Protein AF-A0A536EJW0-F1 (afdb_monomer_lite)

Secondary structure (DSSP, 8-state):
-PPEEEEEEEEEEEEEEEE-TTT--EEEEEEEEEEEEEE-SSSSPEEEEEEEEEEEETTEEEEEPPP-

Sequence (68 aa):
MSRLRGVQVRGVRYLPEWTDPDRGATYNEVAELQVEYTIGDRDPVRVLERVVHLVADAGRWRSLCYPA

Radius of gyration: 14.09 Å; chains: 1; bounding box: 32×22×39 Å

Structure (mmCIF, N/CA/C/O backbone):
data_AF-A0A536EJW0-F1
#
_entry.id   AF-A0A536EJW0-F1
#
loop_
_atom_site.group_PDB
_atom_site.id
_atom_site.type_symbol
_atom_site.label_atom_id
_atom_site.label_alt_id
_atom_site.label_comp_id
_atom_site.label_asym_id
_atom_site.label_entity_id
_atom_site.label_seq_id
_atom_site.pdbx_PDB_ins_code
_atom_site.Cartn_x
_atom_site.Cartn_y
_atom_site.Cartn_z
_atom_site.occupancy
_atom_site.B_iso_or_equiv
_atom_site.auth_seq_id
_atom_site.auth_comp_id
_atom_site.auth_asym_id
_atom_site.auth_atom_id
_atom_site.pdbx_PDB_model_num
ATOM 1 N N . MET A 1 1 ? 4.801 9.564 -20.637 1.00 65.62 1 MET A N 1
ATOM 2 C CA . MET A 1 1 ? 4.296 8.923 -19.400 1.00 65.62 1 MET A CA 1
ATOM 3 C C . MET A 1 1 ? 4.609 7.445 -19.513 1.00 65.62 1 MET A C 1
ATOM 5 O O . MET A 1 1 ? 4.295 6.903 -20.554 1.00 65.62 1 MET A O 1
ATOM 9 N N . SER A 1 2 ? 5.241 6.818 -18.514 1.00 77.69 2 SER A N 1
ATOM 10 C CA . SER A 1 2 ? 5.538 5.374 -18.593 1.00 77.69 2 SER A CA 1
ATOM 11 C C . SER A 1 2 ? 4.248 4.567 -18.400 1.00 77.69 2 SER A C 1
ATOM 13 O O . SER A 1 2 ? 3.526 4.826 -17.437 1.00 77.69 2 SER A O 1
ATOM 15 N N . ARG A 1 3 ? 3.950 3.601 -19.274 1.00 89.06 3 ARG A N 1
ATOM 16 C CA . ARG A 1 3 ? 2.757 2.744 -19.169 1.00 89.06 3 ARG A CA 1
ATOM 17 C C . ARG A 1 3 ? 2.894 1.654 -18.101 1.00 89.06 3 ARG A C 1
ATOM 19 O O . ARG A 1 3 ? 3.942 1.029 -17.981 1.00 89.06 3 ARG A O 1
ATOM 26 N N . LEU A 1 4 ? 1.819 1.378 -17.360 1.00 92.50 4 LEU A N 1
ATOM 27 C CA . LEU A 1 4 ? 1.742 0.215 -16.469 1.00 92.50 4 LEU A CA 1
ATOM 28 C C . LEU A 1 4 ? 1.628 -1.078 -17.287 1.00 92.50 4 LEU A C 1
ATOM 30 O O . LEU A 1 4 ? 0.762 -1.189 -18.157 1.00 92.50 4 LEU A O 1
ATOM 34 N N . ARG A 1 5 ? 2.485 -2.058 -16.996 1.00 92.94 5 ARG A N 1
ATOM 35 C CA . ARG A 1 5 ? 2.513 -3.366 -17.668 1.00 92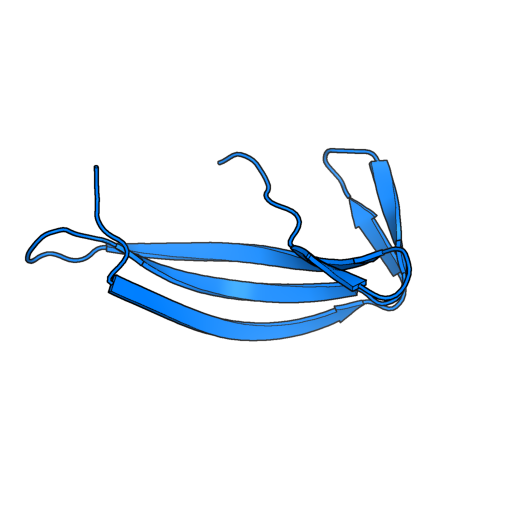.94 5 ARG A CA 1
ATOM 36 C C . ARG A 1 5 ? 2.144 -4.533 -16.765 1.00 92.94 5 ARG A C 1
ATOM 38 O O . ARG A 1 5 ? 1.649 -5.535 -17.269 1.00 92.94 5 ARG A O 1
ATOM 45 N N . GLY A 1 6 ? 2.385 -4.416 -15.466 1.00 93.94 6 GLY A N 1
ATOM 46 C CA . GLY A 1 6 ? 2.118 -5.491 -14.522 1.00 93.94 6 GLY A CA 1
ATOM 47 C C . GLY A 1 6 ? 2.079 -4.991 -13.090 1.00 93.94 6 GLY A C 1
ATOM 48 O O . GLY A 1 6 ? 2.684 -3.967 -12.770 1.00 93.94 6 GLY A O 1
ATOM 49 N N . VAL A 1 7 ? 1.351 -5.729 -12.257 1.00 94.88 7 VAL A N 1
ATOM 50 C CA . VAL A 1 7 ? 1.270 -5.528 -10.811 1.00 94.88 7 VAL A CA 1
ATOM 51 C C . VAL A 1 7 ? 1.346 -6.896 -10.150 1.00 94.88 7 VAL A C 1
ATOM 53 O O . VAL A 1 7 ? 0.637 -7.814 -10.565 1.00 94.88 7 VAL A O 1
ATOM 56 N N . GLN A 1 8 ? 2.189 -7.037 -9.132 1.00 96.75 8 GLN A N 1
ATOM 57 C CA . GLN A 1 8 ? 2.271 -8.242 -8.312 1.00 96.75 8 GLN A CA 1
ATOM 58 C C . GLN A 1 8 ? 2.300 -7.867 -6.831 1.00 96.75 8 GLN A C 1
ATOM 60 O O . GLN A 1 8 ? 3.040 -6.977 -6.423 1.00 96.75 8 GLN A O 1
ATOM 65 N N . VAL A 1 9 ? 1.501 -8.558 -6.017 1.00 95.81 9 VAL A N 1
ATOM 66 C CA . VAL A 1 9 ? 1.600 -8.474 -4.556 1.00 95.81 9 VAL A CA 1
ATOM 67 C C . VAL A 1 9 ? 2.620 -9.514 -4.112 1.00 95.81 9 VAL A C 1
ATOM 69 O O . VAL A 1 9 ? 2.408 -10.712 -4.290 1.00 95.81 9 VAL A O 1
ATOM 72 N N . ARG A 1 10 ? 3.752 -9.049 -3.588 1.00 97.38 10 ARG A N 1
ATOM 73 C CA . ARG A 1 10 ? 4.873 -9.882 -3.134 1.00 97.38 10 ARG A CA 1
ATOM 74 C C . ARG A 1 10 ? 4.702 -10.363 -1.701 1.00 97.38 10 ARG A C 1
ATOM 76 O O . ARG A 1 10 ? 5.191 -11.433 -1.355 1.00 97.38 10 ARG A O 1
ATOM 83 N N . GLY A 1 11 ? 3.987 -9.592 -0.891 1.00 96.75 11 GLY A N 1
ATOM 84 C CA . GLY A 1 11 ? 3.767 -9.884 0.515 1.00 96.75 11 GLY A CA 1
ATOM 85 C C . GLY A 1 11 ? 2.506 -9.215 1.033 1.00 96.75 11 GLY A C 1
ATOM 86 O O . GLY A 1 11 ? 2.110 -8.151 0.551 1.00 96.75 11 GLY A O 1
ATOM 87 N N . VAL A 1 12 ? 1.890 -9.861 2.020 1.00 96.75 12 VAL A N 1
ATOM 88 C CA . VAL A 1 12 ? 0.710 -9.368 2.730 1.00 96.75 12 VAL A CA 1
ATOM 89 C C . VAL A 1 12 ? 0.959 -9.520 4.220 1.00 96.75 12 VAL A C 1
ATOM 91 O O . VAL A 1 12 ? 1.348 -10.595 4.678 1.00 96.75 12 VAL A O 1
ATOM 94 N N . ARG A 1 13 ? 0.708 -8.457 4.980 1.00 97.62 13 ARG A N 1
ATOM 95 C CA . ARG A 1 13 ? 0.761 -8.466 6.440 1.00 97.62 13 ARG A CA 1
ATOM 96 C C . ARG A 1 13 ? -0.529 -7.883 6.996 1.00 97.62 13 ARG A C 1
ATOM 98 O O . ARG A 1 13 ? -0.909 -6.771 6.646 1.00 97.62 13 ARG A O 1
ATOM 105 N N . TYR A 1 14 ? -1.197 -8.640 7.859 1.00 96.44 14 TYR A N 1
ATOM 106 C CA . TYR A 1 14 ? -2.371 -8.159 8.578 1.00 96.44 14 TYR A CA 1
ATOM 107 C C . TYR A 1 14 ? -1.946 -7.353 9.806 1.00 96.44 14 TYR A C 1
ATOM 109 O O . TYR A 1 14 ? -1.117 -7.813 10.594 1.00 96.44 14 TYR A O 1
ATOM 117 N N . LEU A 1 15 ? -2.522 -6.165 9.958 1.00 95.94 15 LEU A N 1
ATOM 118 C CA . LEU A 1 15 ? -2.322 -5.256 11.076 1.00 95.94 15 LEU A CA 1
ATOM 119 C C . LEU A 1 15 ? -3.685 -5.031 11.739 1.00 95.94 15 LEU A C 1
ATOM 121 O O . LEU A 1 15 ? -4.551 -4.399 11.134 1.00 95.94 15 LEU A O 1
ATOM 125 N N . PRO A 1 16 ? -3.900 -5.536 12.967 1.00 94.62 16 PRO A N 1
ATOM 126 C CA . PRO A 1 16 ? -5.157 -5.321 13.681 1.00 94.62 16 PRO A CA 1
ATOM 127 C C . PRO A 1 16 ? -5.482 -3.834 13.856 1.00 94.62 16 PRO A C 1
ATOM 129 O O . PRO A 1 16 ? -6.636 -3.439 13.730 1.00 94.62 16 PRO A O 1
ATOM 132 N N . GLU A 1 17 ? -4.447 -3.028 14.083 1.00 95.56 17 GLU A N 1
ATOM 133 C CA . GLU A 1 17 ? -4.497 -1.576 14.186 1.00 95.56 17 GLU A CA 1
ATOM 134 C C . GLU A 1 17 ? -3.222 -0.998 13.559 1.00 95.56 17 GLU A C 1
ATOM 136 O O . GLU A 1 17 ? -2.129 -1.558 13.709 1.00 95.56 17 GLU A O 1
ATOM 141 N N . TRP A 1 18 ? -3.354 0.107 12.830 1.00 95.12 18 TRP A N 1
ATOM 142 C CA . TRP A 1 18 ? -2.232 0.825 12.239 1.00 95.12 18 TRP A CA 1
ATOM 143 C C . TRP A 1 18 ? -2.543 2.319 12.119 1.00 95.12 18 TRP A C 1
ATOM 145 O O . TRP A 1 18 ? -3.621 2.708 11.671 1.00 95.12 18 TRP A O 1
ATOM 155 N N . THR A 1 19 ? -1.577 3.156 12.493 1.00 94.44 19 THR A N 1
ATOM 156 C CA . THR A 1 19 ? -1.680 4.616 12.389 1.00 94.44 19 THR A CA 1
ATOM 157 C C . THR A 1 19 ? -0.862 5.110 11.207 1.00 94.44 19 THR A C 1
ATOM 159 O O . THR A 1 19 ? 0.338 4.846 11.129 1.00 94.44 19 THR A O 1
ATOM 162 N N . ASP A 1 20 ? -1.518 5.848 10.315 1.00 91.62 20 ASP A N 1
ATOM 163 C CA . ASP A 1 20 ? -0.896 6.510 9.175 1.00 91.62 20 ASP A CA 1
ATOM 164 C C . ASP A 1 20 ? 0.131 7.539 9.660 1.00 91.62 20 ASP A C 1
ATOM 166 O O . ASP A 1 20 ? -0.261 8.515 10.306 1.00 91.62 20 ASP A O 1
ATOM 170 N N . PRO A 1 21 ? 1.433 7.344 9.380 1.00 88.75 21 PRO A N 1
ATOM 171 C CA . PRO A 1 21 ? 2.471 8.243 9.865 1.00 88.75 21 PRO A CA 1
ATOM 172 C C . PRO A 1 21 ? 2.396 9.630 9.216 1.00 88.75 21 PRO A C 1
ATOM 174 O O . PRO A 1 21 ? 2.829 10.600 9.832 1.00 88.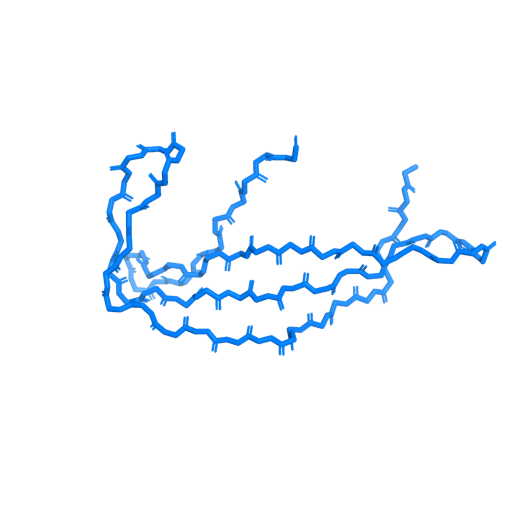75 21 PRO A O 1
ATOM 177 N N . ASP A 1 22 ? 1.822 9.743 8.015 1.00 87.38 22 ASP A N 1
ATOM 178 C CA . ASP A 1 22 ? 1.749 11.003 7.275 1.00 87.38 22 ASP A CA 1
ATOM 179 C C . ASP A 1 22 ? 0.515 11.821 7.669 1.00 87.38 22 ASP A C 1
ATOM 181 O O . ASP A 1 22 ? 0.543 13.053 7.674 1.00 87.38 22 ASP A O 1
ATOM 185 N N . ARG A 1 23 ? -0.596 11.143 7.983 1.00 87.19 23 ARG A N 1
ATOM 186 C CA . ARG A 1 23 ? -1.893 11.790 8.262 1.00 87.19 23 ARG A CA 1
ATOM 187 C C . ARG A 1 23 ? -2.325 11.725 9.724 1.00 87.19 23 ARG A C 1
ATOM 189 O O . ARG A 1 23 ? -3.295 12.386 10.087 1.00 87.19 23 ARG A O 1
ATOM 196 N N . GLY A 1 24 ? -1.664 10.910 10.543 1.00 90.06 24 GLY A N 1
ATOM 197 C CA . GLY A 1 24 ? -2.011 10.666 11.946 1.00 90.06 24 GLY A CA 1
ATOM 198 C C . GLY A 1 24 ? -3.328 9.911 12.158 1.00 90.06 24 GLY A C 1
ATOM 199 O O . GLY A 1 24 ? -3.796 9.810 13.288 1.00 90.06 24 GLY A O 1
ATOM 200 N N . ALA A 1 25 ? -3.954 9.404 11.093 1.00 91.31 25 ALA A N 1
ATOM 201 C CA . ALA A 1 25 ? -5.222 8.689 11.174 1.00 91.31 25 ALA A CA 1
ATOM 202 C C . ALA A 1 25 ? -4.995 7.217 11.542 1.00 91.31 25 ALA A C 1
ATOM 204 O O . ALA A 1 25 ? -4.191 6.538 10.904 1.00 91.31 25 ALA A O 1
ATOM 205 N N . THR A 1 26 ? -5.729 6.715 12.534 1.00 93.88 26 THR A N 1
ATOM 206 C CA . THR A 1 26 ? -5.682 5.305 12.943 1.00 93.88 26 THR A CA 1
ATOM 207 C C . THR A 1 26 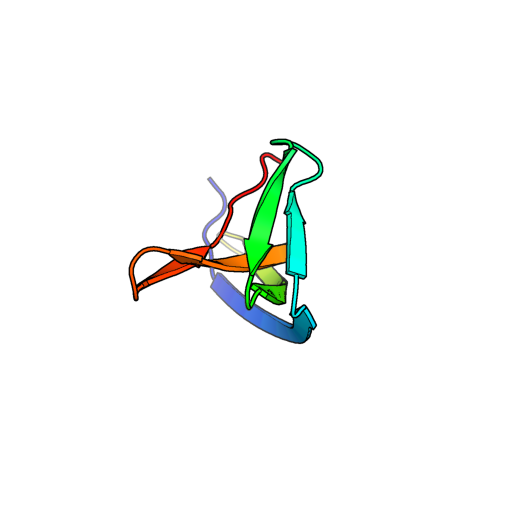? -6.766 4.501 12.239 1.00 93.88 26 THR A C 1
ATOM 209 O O . THR A 1 26 ? -7.929 4.907 12.192 1.00 93.88 26 THR A O 1
ATOM 212 N N . TYR A 1 27 ? -6.374 3.350 11.707 1.00 93.06 27 TYR A N 1
ATOM 213 C CA . TYR A 1 27 ? -7.234 2.405 11.014 1.00 93.06 27 TYR A CA 1
ATOM 214 C C . TYR A 1 27 ? -7.162 1.042 11.696 1.00 93.06 27 TYR A C 1
ATOM 216 O O . TYR A 1 27 ? -6.099 0.616 12.146 1.00 93.06 27 TYR A O 1
ATOM 224 N N . ASN A 1 28 ? -8.295 0.348 11.716 1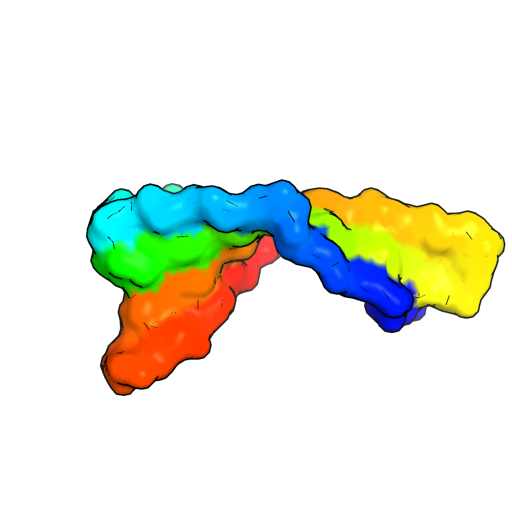.00 93.56 28 ASN A N 1
ATOM 225 C CA . ASN A 1 28 ? -8.393 -1.028 12.187 1.00 93.56 28 ASN A CA 1
ATOM 226 C C . ASN A 1 28 ? -8.483 -1.988 11.000 1.00 93.56 28 ASN A C 1
ATOM 228 O O . ASN A 1 28 ? -8.902 -1.594 9.909 1.00 93.56 28 ASN A O 1
ATOM 232 N N . GLU A 1 29 ? -8.103 -3.242 11.237 1.00 93.62 29 GLU A N 1
ATOM 233 C CA . GLU A 1 29 ? -8.181 -4.335 10.263 1.00 93.62 29 GLU A CA 1
ATOM 234 C C . GLU A 1 29 ? -7.466 -4.013 8.936 1.00 93.62 29 GLU A C 1
ATOM 236 O O . GLU A 1 29 ? -8.020 -4.154 7.847 1.00 93.62 29 GLU A O 1
ATOM 241 N N . VAL A 1 30 ? -6.219 -3.550 9.012 1.00 95.19 30 VAL A N 1
ATOM 242 C CA . VAL A 1 30 ? -5.452 -3.091 7.849 1.00 95.19 30 VAL A CA 1
ATOM 243 C C . VAL A 1 30 ? -4.673 -4.241 7.218 1.00 95.19 30 VAL A C 1
ATOM 245 O O . VAL A 1 30 ? -4.004 -5.011 7.905 1.00 95.19 30 VAL A O 1
ATOM 248 N N . ALA A 1 31 ? -4.687 -4.325 5.888 1.00 95.81 31 ALA A N 1
ATOM 249 C CA . ALA A 1 31 ? -3.750 -5.163 5.147 1.00 95.81 31 ALA A CA 1
ATOM 250 C C . ALA A 1 31 ? -2.634 -4.298 4.552 1.00 95.81 31 ALA A C 1
ATOM 252 O O . ALA A 1 31 ? -2.869 -3.467 3.676 1.00 95.81 31 ALA A O 1
ATOM 253 N N . GLU A 1 32 ? -1.406 -4.505 5.013 1.00 95.88 32 GLU A N 1
ATOM 254 C CA . GLU A 1 32 ? -0.213 -3.937 4.397 1.00 95.88 32 GLU A CA 1
ATOM 255 C C . GLU A 1 32 ? 0.258 -4.840 3.255 1.00 95.88 32 GLU A C 1
ATOM 257 O O . GLU A 1 32 ? 0.477 -6.041 3.435 1.00 95.88 32 GLU A O 1
ATOM 262 N N . LEU A 1 33 ? 0.410 -4.252 2.074 1.00 95.94 33 LEU A N 1
ATOM 263 C CA . LEU A 1 33 ? 0.746 -4.929 0.832 1.00 95.94 33 LEU A CA 1
ATOM 264 C C . LEU A 1 33 ? 2.104 -4.443 0.336 1.00 95.94 33 LEU A C 1
ATOM 266 O O . LEU A 1 33 ? 2.296 -3.249 0.111 1.00 95.94 33 LEU A O 1
ATOM 270 N N . GLN A 1 34 ? 3.020 -5.373 0.089 1.00 95.75 34 GLN A N 1
ATOM 271 C CA . GLN A 1 34 ? 4.226 -5.106 -0.691 1.00 95.75 34 GLN A CA 1
ATOM 272 C C . GLN A 1 34 ? 3.886 -5.310 -2.166 1.00 95.75 34 GLN A C 1
ATOM 274 O O . GLN A 1 34 ? 3.685 -6.441 -2.611 1.00 95.75 34 GLN A O 1
ATOM 279 N N . VAL A 1 35 ? 3.761 -4.216 -2.911 1.00 95.38 35 VAL A N 1
ATOM 280 C CA . VAL A 1 35 ? 3.305 -4.209 -4.301 1.00 95.38 35 VAL A CA 1
ATOM 281 C C . VAL A 1 35 ? 4.455 -3.848 -5.227 1.00 95.38 35 VAL A C 1
ATOM 283 O O . VAL A 1 35 ? 5.096 -2.810 -5.082 1.00 95.38 35 VAL A O 1
ATOM 286 N N . GLU A 1 36 ? 4.673 -4.693 -6.221 1.00 96.00 36 GLU A N 1
ATOM 287 C CA . GLU A 1 36 ? 5.626 -4.489 -7.297 1.00 96.00 36 GLU A CA 1
ATOM 288 C C . GLU A 1 36 ? 4.883 -4.087 -8.575 1.00 96.00 36 GLU A C 1
ATOM 290 O O . GLU A 1 36 ? 3.963 -4.777 -9.020 1.00 96.00 36 GLU A O 1
ATOM 295 N N . TYR A 1 37 ? 5.296 -2.978 -9.183 1.00 94.00 37 TYR A N 1
ATOM 296 C CA . TYR A 1 37 ? 4.786 -2.482 -10.455 1.00 94.00 37 TYR A CA 1
ATOM 297 C C . TYR A 1 37 ? 5.849 -2.630 -11.536 1.00 94.00 37 TYR A C 1
ATOM 299 O O .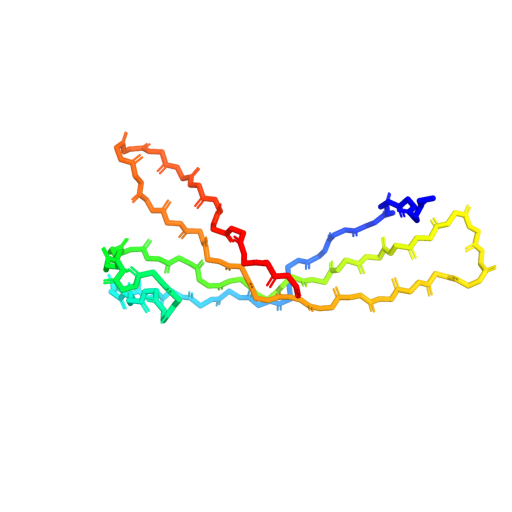 TYR A 1 37 ? 6.982 -2.179 -11.377 1.00 94.00 37 TYR A O 1
ATOM 307 N N . THR A 1 38 ? 5.465 -3.171 -12.686 1.00 94.88 38 THR A N 1
ATOM 308 C CA . THR A 1 38 ? 6.286 -3.134 -13.899 1.00 94.88 38 THR A CA 1
ATOM 309 C C . THR A 1 38 ? 5.795 -1.996 -14.789 1.00 94.88 38 THR A C 1
ATOM 311 O O . THR A 1 38 ? 4.644 -2.014 -15.229 1.00 94.88 38 THR A O 1
ATOM 314 N N . ILE A 1 39 ? 6.647 -1.008 -15.072 1.00 93.25 39 ILE A N 1
ATOM 315 C CA . ILE A 1 39 ? 6.302 0.187 -15.858 1.00 93.25 39 ILE A CA 1
ATOM 316 C C . ILE A 1 39 ? 7.257 0.399 -17.042 1.00 93.25 39 ILE A C 1
ATOM 318 O O . ILE A 1 39 ? 8.467 0.215 -16.924 1.00 93.25 39 ILE A O 1
ATOM 322 N N . GLY A 1 40 ? 6.724 0.821 -18.188 1.00 91.12 40 GLY A N 1
ATOM 323 C CA . GLY A 1 40 ? 7.487 1.136 -19.398 1.00 91.12 40 GLY A CA 1
ATOM 324 C C . GLY A 1 40 ? 6.665 0.997 -20.682 1.00 91.12 40 GLY A C 1
ATOM 325 O O . GLY A 1 40 ? 5.692 0.245 -20.728 1.00 91.12 40 GLY A O 1
ATOM 326 N N . ASP A 1 41 ? 7.075 1.715 -21.730 1.00 83.44 41 ASP A N 1
ATOM 327 C CA . ASP A 1 41 ? 6.406 1.703 -23.043 1.00 83.44 41 ASP A CA 1
ATOM 328 C C . ASP A 1 41 ? 7.032 0.685 -24.020 1.00 83.44 41 ASP A C 1
ATOM 330 O O . ASP A 1 41 ? 6.346 0.167 -24.901 1.00 83.44 41 ASP A O 1
ATOM 334 N N . ARG A 1 42 ? 8.330 0.386 -23.849 1.00 77.56 42 ARG A N 1
ATOM 335 C CA . ARG A 1 42 ? 9.155 -0.616 -24.557 1.00 77.56 42 ARG A CA 1
ATOM 336 C C . ARG A 1 42 ? 10.239 -1.130 -23.600 1.00 77.56 42 ARG A C 1
ATOM 338 O O . ARG A 1 42 ? 10.283 -0.690 -22.452 1.00 77.56 42 ARG A O 1
ATOM 345 N N . ASP A 1 43 ? 11.112 -2.023 -24.060 1.00 76.88 43 ASP A N 1
ATOM 346 C CA . ASP A 1 43 ? 12.305 -2.376 -23.290 1.00 76.88 43 ASP A CA 1
ATOM 347 C C . ASP A 1 43 ? 13.305 -1.204 -23.230 1.00 76.88 43 ASP A C 1
ATOM 349 O O . ASP A 1 43 ? 13.493 -0.512 -24.238 1.00 76.88 43 ASP A O 1
ATOM 353 N N . PRO A 1 44 ? 13.948 -0.973 -22.069 1.00 68.81 44 PRO A N 1
ATOM 354 C CA . PRO A 1 44 ? 13.809 -1.736 -20.826 1.00 68.81 44 PRO A CA 1
ATOM 355 C C . PRO A 1 44 ? 12.579 -1.324 -19.996 1.00 68.81 44 PRO A C 1
ATOM 357 O O . PRO A 1 44 ? 12.291 -0.141 -19.802 1.00 68.81 44 PRO A O 1
ATOM 360 N N . VAL A 1 45 ? 11.884 -2.318 -19.440 1.00 86.94 45 VAL A N 1
ATOM 361 C CA . VAL A 1 45 ? 10.889 -2.103 -18.380 1.00 86.94 45 VAL A CA 1
ATOM 362 C C . VAL A 1 45 ? 11.579 -1.814 -17.046 1.00 86.94 45 VAL A C 1
ATOM 364 O O . VAL A 1 45 ? 12.668 -2.313 -16.774 1.00 86.94 45 VAL A O 1
ATOM 367 N N . ARG A 1 46 ? 10.939 -1.010 -16.196 1.00 91.75 46 ARG A N 1
ATOM 368 C CA . ARG A 1 46 ? 11.395 -0.732 -14.830 1.00 91.75 46 ARG A CA 1
ATOM 369 C C . ARG A 1 46 ? 10.476 -1.398 -13.821 1.00 91.75 46 ARG A C 1
ATOM 371 O O . ARG A 1 46 ? 9.263 -1.444 -14.026 1.00 91.75 46 ARG A O 1
ATOM 378 N N . VAL A 1 47 ? 11.069 -1.865 -12.731 1.00 93.38 47 VAL A N 1
ATOM 379 C CA . VAL A 1 47 ? 10.355 -2.395 -11.571 1.00 93.38 47 VAL A CA 1
ATOM 380 C C . VAL A 1 47 ? 10.318 -1.319 -10.490 1.00 93.38 47 VAL A C 1
ATOM 382 O O . VAL A 1 47 ? 11.328 -0.671 -10.221 1.00 93.38 47 VAL A O 1
ATOM 385 N N . LEU A 1 48 ? 9.141 -1.097 -9.912 1.00 92.19 48 LEU A N 1
ATOM 386 C CA . LEU A 1 48 ? 8.907 -0.150 -8.832 1.00 92.19 48 LEU A CA 1
ATOM 387 C C . LEU A 1 48 ? 8.211 -0.866 -7.681 1.00 92.19 48 LEU A C 1
ATOM 389 O O . LEU A 1 48 ? 7.088 -1.333 -7.840 1.00 92.19 48 LEU A O 1
ATOM 393 N N . GLU A 1 49 ? 8.840 -0.895 -6.516 1.00 93.25 49 GLU A N 1
ATOM 394 C CA . GLU A 1 49 ? 8.244 -1.462 -5.309 1.00 93.25 49 GLU A CA 1
ATOM 395 C C . GLU A 1 49 ? 7.625 -0.363 -4.442 1.00 93.25 49 GLU A C 1
ATOM 397 O O . GLU A 1 49 ? 8.166 0.744 -4.309 1.00 93.25 49 GLU A O 1
ATOM 402 N N . ARG A 1 50 ? 6.455 -0.650 -3.871 1.00 92.12 50 ARG A N 1
ATOM 403 C CA . ARG A 1 50 ? 5.722 0.235 -2.964 1.00 92.12 50 ARG A CA 1
ATOM 404 C C . ARG A 1 50 ? 5.055 -0.565 -1.861 1.00 92.12 50 ARG A C 1
ATOM 406 O O . ARG A 1 50 ? 4.616 -1.690 -2.077 1.00 92.12 50 ARG A O 1
ATOM 413 N N . VAL A 1 51 ? 4.908 0.072 -0.707 1.00 93.62 51 VAL A N 1
ATOM 414 C CA . VAL A 1 51 ? 4.004 -0.396 0.340 1.00 93.62 51 VAL A CA 1
ATOM 415 C C . VAL A 1 51 ? 2.666 0.318 0.169 1.00 93.62 51 VAL A C 1
ATOM 417 O O . VAL A 1 51 ? 2.629 1.535 -0.006 1.00 93.62 51 VAL A O 1
ATOM 420 N N . VAL A 1 52 ? 1.576 -0.444 0.174 1.00 94.12 52 VAL A N 1
ATOM 421 C CA . VAL A 1 52 ? 0.199 0.061 0.101 1.00 94.12 52 VAL A CA 1
ATOM 422 C C . VAL A 1 52 ? -0.578 -0.492 1.285 1.00 94.12 52 VAL A C 1
ATOM 424 O O . VAL A 1 52 ? -0.485 -1.680 1.574 1.00 94.12 52 VAL A O 1
ATOM 427 N N . HIS A 1 53 ? -1.389 0.338 1.933 1.00 95.19 53 HIS A N 1
ATOM 428 C CA . HIS A 1 53 ? -2.278 -0.105 3.006 1.00 95.19 53 HIS A CA 1
ATOM 429 C C . HIS A 1 53 ? -3.709 -0.143 2.490 1.00 95.19 53 HIS A C 1
ATOM 431 O O . HIS A 1 53 ? -4.236 0.863 2.012 1.00 95.19 53 HIS A O 1
ATOM 437 N N . LEU A 1 54 ? -4.328 -1.317 2.554 1.00 95.06 54 LEU A N 1
ATOM 438 C CA . LEU A 1 54 ? -5.747 -1.503 2.303 1.00 95.06 54 LEU A CA 1
ATOM 439 C C . LEU A 1 54 ? -6.475 -1.391 3.643 1.00 95.06 54 LEU A C 1
ATOM 441 O O . LEU A 1 54 ? -6.256 -2.203 4.540 1.00 95.06 54 LEU A O 1
ATOM 445 N N . VAL A 1 55 ? -7.315 -0.370 3.773 1.00 94.00 55 VAL A N 1
ATOM 446 C CA . VAL A 1 55 ? -8.048 -0.065 5.005 1.00 94.00 55 VAL A CA 1
ATOM 447 C C . VAL A 1 55 ? -9.540 -0.299 4.803 1.00 94.00 55 VAL A C 1
ATOM 449 O O . VAL A 1 55 ? -10.075 -0.028 3.719 1.00 94.00 55 VAL A O 1
ATOM 452 N N . ALA A 1 56 ? -10.204 -0.802 5.842 1.00 89.12 56 ALA A N 1
ATOM 453 C CA . ALA A 1 56 ? -11.653 -0.898 5.885 1.00 89.12 56 ALA A CA 1
ATOM 454 C C . ALA A 1 56 ? -12.255 0.476 6.227 1.00 89.12 56 ALA A C 1
ATOM 456 O O . ALA A 1 56 ? -11.845 1.133 7.181 1.00 89.12 56 ALA A O 1
ATOM 457 N N . ASP A 1 57 ? -13.227 0.921 5.437 1.00 80.81 57 ASP A N 1
ATOM 458 C CA . ASP A 1 57 ? -13.923 2.193 5.612 1.00 80.81 57 ASP A CA 1
ATOM 459 C C . ASP A 1 57 ? -15.391 2.032 5.200 1.00 80.81 57 ASP A C 1
ATOM 461 O O . ASP A 1 57 ? -15.691 1.690 4.054 1.00 80.81 57 ASP A O 1
ATOM 465 N N . ALA A 1 58 ? -16.312 2.212 6.151 1.00 78.50 58 ALA A N 1
ATOM 466 C CA . ALA A 1 58 ? -17.761 2.073 5.958 1.00 78.50 58 ALA A CA 1
ATOM 467 C C . ALA A 1 58 ? -18.191 0.783 5.212 1.00 78.50 58 ALA A C 1
ATOM 469 O O . ALA A 1 58 ? -19.046 0.812 4.322 1.00 78.50 58 ALA A O 1
ATOM 470 N N . GLY A 1 59 ? -17.577 -0.360 5.549 1.00 78.38 59 GLY A N 1
ATOM 471 C CA . GLY A 1 59 ? -17.866 -1.659 4.922 1.00 78.38 59 GLY A CA 1
ATOM 472 C C . GLY A 1 59 ? -17.280 -1.835 3.516 1.00 78.38 59 GLY A C 1
ATOM 473 O O . GLY A 1 59 ? -17.632 -2.779 2.810 1.00 78.38 59 GLY A O 1
ATOM 474 N N . ARG A 1 60 ? -16.396 -0.929 3.089 1.00 85.94 60 ARG A N 1
ATOM 475 C CA . ARG A 1 60 ? -15.643 -1.006 1.834 1.00 85.94 60 ARG A CA 1
ATOM 476 C C . ARG A 1 60 ? -14.156 -1.086 2.130 1.00 85.94 60 ARG A C 1
ATOM 478 O O . ARG A 1 60 ? -13.703 -0.689 3.195 1.00 85.94 60 ARG A O 1
ATOM 485 N N . TRP A 1 61 ? -13.397 -1.551 1.150 1.00 88.88 61 TRP A N 1
ATOM 486 C CA . TRP A 1 61 ? -11.942 -1.534 1.201 1.00 88.88 61 TRP A CA 1
ATOM 487 C C . TRP A 1 61 ? -11.417 -0.441 0.284 1.00 88.88 61 TRP A C 1
ATOM 489 O O . TRP A 1 61 ? -11.842 -0.343 -0.871 1.00 88.88 61 TRP A O 1
ATOM 499 N N . ARG A 1 62 ? -10.486 0.374 0.782 1.00 9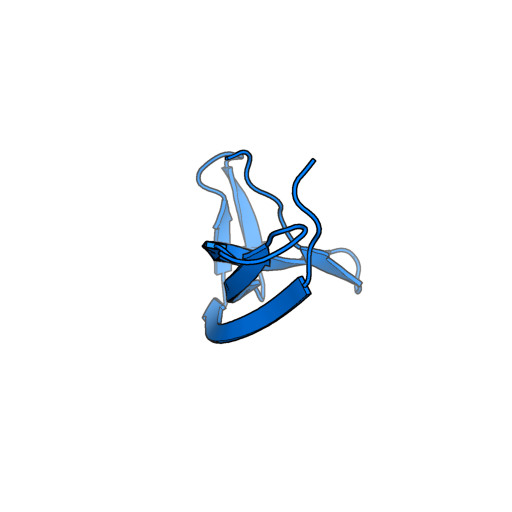1.31 62 ARG A N 1
ATOM 500 C CA . ARG A 1 62 ? -9.781 1.368 -0.035 1.00 91.31 62 ARG A CA 1
ATOM 501 C C . ARG A 1 62 ? -8.284 1.320 0.210 1.00 91.31 62 ARG A C 1
ATOM 503 O O . ARG A 1 62 ? -7.838 1.120 1.334 1.00 91.31 62 ARG A O 1
ATOM 510 N N . SER A 1 63 ? -7.506 1.513 -0.848 1.00 91.19 63 SER A N 1
ATOM 511 C CA . SER A 1 63 ? -6.056 1.660 -0.754 1.00 91.19 63 SER A CA 1
ATOM 512 C C . SER A 1 63 ? -5.696 3.094 -0.384 1.00 91.19 63 SER A C 1
ATOM 514 O O . SER A 1 63 ? -6.187 4.038 -1.010 1.00 91.19 63 SER A O 1
ATOM 516 N N . LEU A 1 64 ? -4.805 3.267 0.585 1.00 89.19 64 LEU A N 1
ATOM 517 C CA . LEU A 1 64 ? -4.153 4.545 0.833 1.00 89.19 64 LEU A CA 1
ATOM 518 C C . LEU A 1 64 ? -3.011 4.724 -0.173 1.00 89.19 64 LEU A C 1
ATOM 520 O O . LEU A 1 64 ? -2.134 3.870 -0.299 1.00 89.19 64 LEU A O 1
ATOM 524 N N . CYS A 1 65 ? -3.051 5.825 -0.923 1.00 70.38 65 CYS A N 1
ATOM 525 C CA . CYS A 1 65 ? -1.951 6.242 -1.785 1.00 70.38 65 CYS A CA 1
ATOM 526 C C . CYS A 1 65 ? -1.091 7.257 -1.033 1.00 70.38 65 CYS A C 1
ATOM 528 O O . CYS A 1 65 ? -1.567 8.349 -0.711 1.00 70.38 65 CYS A O 1
ATOM 530 N N . TYR A 1 66 ? 0.171 6.908 -0.806 1.00 70.19 66 TYR A N 1
ATOM 531 C CA . TYR A 1 66 ? 1.183 7.837 -0.315 1.00 70.19 66 TYR A CA 1
ATOM 532 C C . TYR A 1 66 ? 1.801 8.570 -1.510 1.00 70.19 66 TYR A C 1
ATOM 534 O O . TYR A 1 66 ? 2.078 7.927 -2.532 1.00 70.19 66 TYR A O 1
ATOM 542 N N . PRO A 1 67 ? 1.971 9.901 -1.445 1.00 63.62 67 PRO A N 1
ATOM 543 C CA . PRO A 1 67 ? 2.755 10.603 -2.449 1.00 63.62 67 PRO A CA 1
ATOM 544 C C . PRO A 1 67 ? 4.181 10.034 -2.480 1.00 63.62 67 PRO A C 1
ATOM 546 O O . PRO A 1 67 ? 4.717 9.618 -1.455 1.00 63.62 67 PRO A O 1
ATOM 549 N N . ALA A 1 68 ? 4.743 9.950 -3.687 1.00 57.25 68 ALA A N 1
ATOM 550 C CA . ALA A 1 68 ? 6.110 9.489 -3.919 1.00 57.25 68 ALA A CA 1
ATOM 551 C C . ALA A 1 68 ? 7.134 10.588 -3.629 1.00 57.25 68 ALA A C 1
ATOM 553 O O . ALA A 1 68 ? 6.792 11.772 -3.857 1.00 57.25 68 ALA A O 1
#

Foldseek 3Di:
DWAWDDKDFPDKDWDQWDADPVPRDIAGGKIWTFMWIWTGDDPPIDIDTDIWIWGDDPNDTDIDDDDD

pLDDT: mean 89.36, std 8.96, range [57.25, 97.62]